Protein AF-A0A1F5D2G6-F1 (afdb_monomer_lite)

pLDDT: mean 80.54, std 11.36, range [45.12, 92.94]

Structure (mmCIF, N/CA/C/O backbone):
data_AF-A0A1F5D2G6-F1
#
_entry.id   AF-A0A1F5D2G6-F1
#
loop_
_atom_site.group_PDB
_atom_site.id
_atom_site.type_symbol
_atom_site.label_atom_id
_atom_site.label_alt_id
_atom_site.label_comp_id
_atom_site.label_asym_id
_atom_site.label_entity_id
_atom_site.label_seq_id
_atom_site.pdbx_PDB_ins_code
_atom_site.Cartn_x
_atom_site.Cartn_y
_atom_site.Cartn_z
_atom_site.occupancy
_atom_site.B_iso_or_equiv
_atom_site.auth_seq_id
_atom_site.auth_comp_id
_atom_site.auth_asym_id
_atom_site.auth_atom_id
_atom_site.pdbx_PDB_model_num
ATOM 1 N N . MET A 1 1 ? 0.653 5.426 -18.667 1.00 67.44 1 MET A N 1
ATOM 2 C CA . MET A 1 1 ? 0.506 4.977 -17.275 1.00 67.44 1 MET A CA 1
ATOM 3 C C . MET A 1 1 ? 0.165 3.504 -17.307 1.00 67.44 1 MET A C 1
ATOM 5 O O . MET A 1 1 ? -0.922 3.155 -17.772 1.00 67.44 1 MET A O 1
ATOM 9 N N . ASP A 1 2 ? 1.124 2.664 -16.941 1.00 80.25 2 ASP A N 1
ATOM 10 C CA . ASP A 1 2 ? 0.895 1.221 -16.840 1.00 80.25 2 ASP A CA 1
ATOM 11 C C . ASP A 1 2 ? 0.166 0.873 -15.529 1.00 80.25 2 ASP A C 1
ATOM 13 O O . ASP A 1 2 ? -0.236 1.758 -14.763 1.00 80.25 2 ASP A O 1
ATOM 17 N N . SER A 1 3 ? -0.133 -0.402 -15.303 1.00 85.19 3 SER A N 1
ATOM 18 C CA . SER A 1 3 ? -0.893 -0.824 -14.124 1.00 85.19 3 SER A CA 1
ATOM 19 C C . SER A 1 3 ? -0.076 -0.670 -12.843 1.00 85.19 3 SER A C 1
ATOM 21 O O . SER A 1 3 ? -0.640 -0.336 -11.800 1.00 85.19 3 SER A O 1
ATOM 23 N N . VAL A 1 4 ? 1.247 -0.823 -12.923 1.00 84.94 4 VAL A N 1
ATOM 24 C CA . VAL A 1 4 ? 2.154 -0.562 -11.797 1.00 84.94 4 VAL A CA 1
ATOM 25 C C . VAL A 1 4 ? 2.137 0.913 -11.391 1.00 84.94 4 VAL A C 1
ATOM 27 O O . VAL A 1 4 ? 2.018 1.198 -10.200 1.00 84.94 4 VAL A O 1
ATOM 30 N N . ASP A 1 5 ? 2.134 1.850 -12.343 1.00 86.81 5 ASP A N 1
ATOM 31 C CA . ASP A 1 5 ? 1.971 3.280 -12.042 1.00 86.81 5 ASP A CA 1
ATOM 32 C C . ASP A 1 5 ? 0.664 3.553 -11.292 1.00 86.81 5 ASP A C 1
ATOM 34 O O . ASP A 1 5 ? 0.636 4.326 -10.337 1.00 86.81 5 ASP A O 1
ATOM 38 N N . LYS A 1 6 ? -0.434 2.905 -11.702 1.00 87.69 6 LYS A N 1
ATOM 39 C CA . LYS A 1 6 ? -1.737 3.066 -11.038 1.00 87.69 6 LYS A CA 1
ATOM 40 C C . LYS A 1 6 ? -1.680 2.589 -9.592 1.00 87.69 6 LYS A C 1
ATOM 42 O O . LYS A 1 6 ? -2.185 3.287 -8.718 1.00 87.69 6 LYS A O 1
ATOM 47 N N . ILE A 1 7 ? -1.056 1.441 -9.331 1.00 87.44 7 ILE A N 1
ATOM 48 C CA . ILE A 1 7 ? -0.901 0.910 -7.969 1.00 87.44 7 ILE A CA 1
ATOM 49 C C . ILE A 1 7 ? -0.062 1.859 -7.113 1.00 87.44 7 ILE A C 1
ATOM 51 O O . ILE A 1 7 ? -0.463 2.178 -5.992 1.00 87.44 7 ILE A O 1
ATOM 55 N N . ILE A 1 8 ? 1.054 2.364 -7.651 1.00 88.75 8 ILE A N 1
ATOM 56 C CA . ILE A 1 8 ? 1.898 3.329 -6.939 1.00 88.75 8 ILE A CA 1
ATOM 57 C C . ILE A 1 8 ? 1.100 4.603 -6.634 1.00 88.75 8 ILE A C 1
ATOM 59 O O . ILE A 1 8 ? 1.080 5.043 -5.486 1.00 88.75 8 ILE A O 1
ATOM 63 N N . CYS A 1 9 ? 0.377 5.149 -7.612 1.00 89.50 9 CYS A N 1
ATOM 64 C CA . CYS A 1 9 ? -0.430 6.361 -7.449 1.00 89.50 9 CYS A CA 1
ATOM 65 C C . CYS A 1 9 ? -1.628 6.185 -6.504 1.00 89.50 9 CYS A C 1
ATOM 67 O O . CYS A 1 9 ? -2.060 7.160 -5.897 1.00 89.50 9 CYS A O 1
ATOM 69 N N . VAL A 1 10 ? -2.175 4.974 -6.373 1.00 89.88 10 VAL A N 1
ATOM 70 C CA . VAL A 1 10 ? -3.280 4.669 -5.448 1.00 89.88 10 VAL A CA 1
ATOM 71 C C . VAL A 1 10 ? -2.786 4.497 -4.008 1.00 89.88 10 VAL A C 1
ATOM 73 O O . VAL A 1 10 ? -3.540 4.763 -3.071 1.00 89.88 10 VAL A O 1
ATOM 76 N N . SER A 1 11 ? -1.521 4.118 -3.800 1.00 87.00 11 SER A N 1
ATOM 77 C CA . SER A 1 11 ? -0.987 3.847 -2.459 1.00 87.00 11 SER A CA 1
ATOM 78 C C . SER A 1 11 ? -1.123 5.012 -1.456 1.00 87.00 11 SER A C 1
ATOM 80 O O . SER A 1 11 ? -1.534 4.744 -0.326 1.00 87.00 11 SER A O 1
ATOM 82 N N . PRO A 1 12 ? -0.926 6.303 -1.808 1.00 89.44 12 PRO A N 1
ATOM 83 C CA . PRO A 1 12 ? -1.139 7.398 -0.863 1.00 89.44 12 PRO A CA 1
ATOM 84 C C . PRO A 1 12 ? -2.614 7.580 -0.492 1.00 89.44 12 PRO A C 1
ATOM 86 O O . PRO A 1 12 ? -2.923 7.947 0.637 1.00 89.44 12 PRO A O 1
ATOM 89 N N . PHE A 1 13 ? -3.546 7.280 -1.402 1.00 90.19 13 PHE A N 1
ATOM 90 C CA . PHE A 1 13 ? -4.978 7.320 -1.096 1.00 90.19 13 PHE A CA 1
ATOM 91 C C . PHE A 1 13 ? -5.376 6.200 -0.138 1.00 90.19 13 PHE A C 1
ATOM 93 O O . PHE A 1 13 ? -6.131 6.445 0.800 1.00 90.19 13 PHE A O 1
ATOM 100 N N . LEU A 1 14 ? -4.829 4.994 -0.316 1.00 88.62 14 LEU A N 1
ATOM 101 C CA . LEU A 1 14 ? -5.028 3.906 0.644 1.00 88.62 14 LEU A CA 1
ATOM 102 C C . LEU A 1 14 ? -4.442 4.254 2.021 1.00 88.62 14 LEU A C 1
ATOM 104 O O . LEU A 1 14 ? -5.048 3.932 3.036 1.00 88.62 14 LEU A O 1
ATOM 108 N N . ALA A 1 15 ? -3.321 4.978 2.067 1.00 86.88 15 ALA A N 1
ATOM 109 C CA . ALA A 1 15 ? -2.754 5.490 3.313 1.00 86.88 15 ALA A CA 1
ATOM 110 C C . ALA A 1 15 ? -3.674 6.516 4.003 1.00 86.88 15 ALA A C 1
ATOM 112 O O . ALA A 1 15 ? -3.838 6.478 5.221 1.00 86.88 15 ALA A O 1
ATOM 113 N N . ILE A 1 16 ? -4.323 7.403 3.238 1.00 89.75 16 ILE A N 1
ATOM 114 C CA . ILE A 1 16 ? -5.355 8.313 3.766 1.00 89.75 16 ILE A CA 1
ATOM 115 C C . ILE A 1 16 ? -6.529 7.517 4.339 1.00 89.75 16 ILE A C 1
ATOM 117 O O . ILE A 1 16 ? -6.999 7.830 5.433 1.00 89.75 16 ILE A O 1
ATOM 121 N N . LEU A 1 17 ? -6.990 6.483 3.633 1.00 88.62 17 LEU A N 1
ATOM 122 C CA . LEU A 1 17 ? -8.073 5.625 4.111 1.00 88.62 17 LEU A CA 1
ATOM 123 C C . LEU A 1 17 ? -7.692 4.874 5.393 1.00 88.62 17 LEU A C 1
ATOM 125 O O . LEU A 1 17 ? -8.519 4.802 6.300 1.00 88.62 17 LEU A O 1
ATOM 129 N N . ASP A 1 18 ? -6.454 4.386 5.508 1.00 84.25 18 ASP A N 1
ATOM 130 C CA . ASP A 1 18 ? -5.938 3.756 6.732 1.00 84.25 18 ASP A CA 1
ATOM 131 C C . ASP A 1 18 ? -5.949 4.744 7.913 1.00 84.25 18 ASP A C 1
ATOM 133 O O . ASP A 1 18 ? -6.452 4.426 8.991 1.00 84.25 18 ASP A O 1
ATOM 137 N N . VAL A 1 19 ? -5.507 5.990 7.692 1.00 85.19 19 VAL A N 1
ATOM 138 C CA . VAL A 1 19 ? -5.578 7.060 8.704 1.00 85.19 19 VAL A CA 1
ATOM 139 C C . VAL A 1 19 ? -7.026 7.364 9.098 1.00 85.19 19 VAL A C 1
ATOM 141 O O . VAL A 1 19 ? -7.324 7.436 10.288 1.00 85.19 19 VAL A O 1
ATOM 144 N N . ILE A 1 20 ? -7.941 7.532 8.138 1.00 86.00 20 ILE A N 1
ATOM 145 C CA . ILE A 1 20 ? -9.356 7.825 8.423 1.00 86.00 20 ILE A CA 1
ATOM 146 C C . ILE A 1 20 ? -9.995 6.681 9.213 1.00 86.00 20 ILE A C 1
ATOM 148 O O . ILE A 1 20 ? -10.670 6.941 10.209 1.00 86.00 20 ILE A O 1
ATOM 152 N N . ALA A 1 21 ? -9.769 5.431 8.806 1.00 79.62 21 ALA A N 1
ATOM 153 C CA . ALA A 1 21 ? -10.316 4.262 9.485 1.00 79.62 21 ALA A CA 1
ATOM 154 C C . ALA A 1 21 ? -9.781 4.154 10.923 1.00 79.62 21 ALA A C 1
ATOM 156 O O . ALA A 1 21 ? -10.550 3.938 11.859 1.00 79.62 21 ALA A O 1
ATOM 157 N N . ALA A 1 22 ? -8.488 4.413 11.124 1.00 78.44 22 ALA A N 1
ATOM 158 C CA . ALA A 1 22 ? -7.885 4.467 12.449 1.00 78.44 22 ALA A CA 1
ATOM 159 C C . ALA A 1 22 ? -8.472 5.605 13.315 1.00 78.44 22 ALA A C 1
ATOM 161 O O . ALA A 1 22 ? -8.825 5.395 14.477 1.00 78.44 22 ALA A O 1
ATOM 162 N N . LEU A 1 23 ? -8.627 6.815 12.768 1.00 80.00 23 LEU A N 1
ATOM 163 C CA . LEU A 1 23 ? -9.246 7.939 13.484 1.00 80.00 23 LEU A CA 1
ATOM 164 C C . LEU A 1 23 ? -10.715 7.665 13.836 1.00 80.00 23 LEU A C 1
ATOM 166 O O . LEU A 1 23 ? -11.152 8.030 14.928 1.00 80.00 23 LEU A O 1
ATOM 170 N N . TYR A 1 24 ? -11.455 7.003 12.946 1.00 78.88 24 TYR A N 1
ATOM 171 C CA . TYR A 1 24 ? -12.836 6.582 13.178 1.00 78.88 24 TYR A CA 1
ATOM 172 C C . TYR A 1 24 ? -12.936 5.622 14.367 1.00 78.88 24 TYR A C 1
ATOM 174 O O . TYR A 1 24 ? -13.708 5.871 15.292 1.00 78.88 24 TYR A O 1
ATOM 182 N N . VAL A 1 25 ? -12.093 4.587 14.389 1.00 73.56 25 VAL A N 1
ATOM 183 C CA . VAL A 1 25 ? -11.982 3.641 15.510 1.00 73.56 25 VAL A CA 1
ATOM 184 C C . VAL A 1 25 ? -11.683 4.365 16.822 1.00 73.56 25 VAL A C 1
ATOM 186 O O . VAL A 1 25 ? -12.352 4.133 17.828 1.00 73.56 25 VAL A O 1
ATOM 189 N N . LYS A 1 26 ? -10.733 5.307 16.815 1.00 74.50 26 LYS A N 1
ATOM 190 C CA . LYS A 1 26 ? -10.440 6.119 18.005 1.00 74.50 26 LYS A CA 1
ATOM 191 C C . LYS A 1 26 ? -11.654 6.920 18.469 1.00 74.50 26 LYS A C 1
ATOM 193 O O . LYS A 1 26 ? -11.890 7.035 19.669 1.00 74.50 26 LYS A O 1
ATOM 198 N N . GLY A 1 27 ? -12.405 7.490 17.527 1.00 73.69 27 GLY A N 1
ATOM 199 C CA . GLY A 1 27 ? -13.627 8.244 17.802 1.00 73.69 27 GLY A CA 1
ATOM 200 C C . GLY A 1 27 ? -14.717 7.408 18.477 1.00 73.69 27 GLY A C 1
ATOM 201 O O . GLY A 1 27 ? -15.525 7.961 19.218 1.00 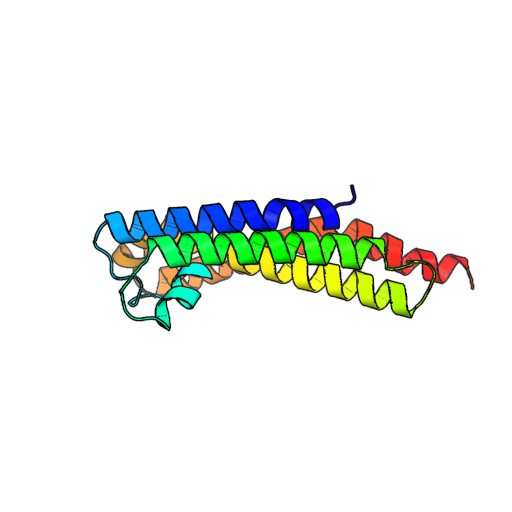73.69 27 GLY A O 1
ATOM 202 N N . LEU A 1 28 ? -14.708 6.086 18.285 1.00 73.50 28 LEU A N 1
ATOM 203 C CA . LEU A 1 28 ? -15.601 5.146 18.969 1.00 73.50 28 LEU A CA 1
ATOM 204 C C . LEU A 1 28 ? -15.162 4.815 20.409 1.00 73.50 28 LEU A C 1
ATOM 206 O O . LEU A 1 28 ? -15.912 4.167 21.132 1.00 73.50 28 LEU A O 1
ATOM 210 N N . GLY A 1 29 ? -13.990 5.289 20.848 1.00 71.00 29 GLY A N 1
ATOM 211 C CA . GLY A 1 29 ? -13.449 5.046 22.189 1.00 71.00 29 GLY A CA 1
ATOM 212 C C . GLY A 1 29 ? -12.587 3.787 22.304 1.00 71.00 29 GLY A C 1
ATOM 213 O O . GLY A 1 29 ? -12.114 3.475 23.398 1.00 71.00 29 GLY A O 1
ATOM 214 N N . ASP A 1 30 ? -12.339 3.086 21.196 1.00 68.38 30 ASP A N 1
ATOM 215 C CA . ASP A 1 30 ? -11.542 1.864 21.192 1.00 68.38 30 ASP A CA 1
ATOM 216 C C . ASP A 1 30 ? -10.030 2.170 21.194 1.00 68.38 30 ASP A C 1
ATOM 218 O O . ASP A 1 30 ? -9.545 2.995 20.408 1.00 68.38 30 ASP A O 1
ATOM 222 N N . PRO A 1 31 ? -9.236 1.517 22.064 1.00 64.06 31 PRO A N 1
ATOM 223 C CA . PRO A 1 31 ? -7.798 1.732 22.108 1.00 64.06 31 PRO A CA 1
ATOM 224 C C . PRO A 1 31 ? -7.104 1.086 20.900 1.00 64.06 31 PRO A C 1
ATOM 226 O O . PRO A 1 31 ? -7.165 -0.130 20.718 1.00 64.06 31 PRO A O 1
ATOM 229 N N . PHE A 1 32 ? -6.328 1.886 20.156 1.00 58.25 32 PHE A N 1
ATOM 230 C CA . PHE A 1 32 ? -5.476 1.444 19.035 1.00 58.25 32 PHE A CA 1
ATOM 231 C C . PHE A 1 32 ? -4.583 0.234 19.347 1.00 58.25 32 PHE A C 1
ATOM 233 O O . PHE A 1 32 ? -4.183 -0.503 18.453 1.00 58.25 32 PHE A O 1
ATOM 240 N N . ALA A 1 33 ? -4.228 0.053 20.621 1.00 50.59 33 ALA A N 1
ATOM 241 C CA . ALA A 1 33 ? -3.278 -0.953 21.072 1.00 50.59 33 ALA A CA 1
ATOM 242 C C . ALA A 1 33 ? -3.860 -2.373 21.153 1.00 50.59 33 ALA A C 1
ATOM 244 O O . ALA A 1 33 ? -3.087 -3.330 21.174 1.00 50.59 33 ALA A O 1
ATOM 245 N N . ARG A 1 34 ? -5.192 -2.538 21.227 1.00 51.75 34 ARG A N 1
ATOM 246 C CA . ARG A 1 34 ? -5.790 -3.859 21.510 1.00 51.75 34 ARG A CA 1
ATOM 247 C C . ARG A 1 34 ? -5.717 -4.811 20.319 1.00 51.75 34 ARG A C 1
ATOM 249 O O . ARG A 1 34 ? -5.601 -6.015 20.510 1.00 51.75 34 ARG A O 1
ATOM 256 N N . TYR A 1 35 ? -5.709 -4.256 19.112 1.00 52.22 35 TYR A N 1
ATOM 257 C CA . TYR A 1 35 ? -5.503 -4.976 17.866 1.00 52.22 35 TYR A CA 1
ATOM 258 C C . TYR A 1 35 ? -4.702 -4.027 16.978 1.00 52.22 35 TYR A C 1
ATOM 260 O O . TYR A 1 35 ? -5.231 -3.010 16.546 1.00 52.22 35 TYR A O 1
ATOM 268 N N . LYS A 1 36 ? -3.409 -4.294 16.771 1.00 58.22 36 LYS A N 1
ATOM 269 C CA . LYS A 1 36 ? -2.512 -3.480 15.932 1.00 58.22 36 LYS A CA 1
ATOM 270 C C . LYS A 1 36 ? -2.905 -3.588 14.452 1.00 58.22 36 LYS A C 1
ATOM 272 O O . LYS A 1 36 ? -2.218 -4.227 13.657 1.00 58.22 36 LYS A O 1
ATOM 277 N N . VAL A 1 37 ? -4.058 -3.039 14.106 1.00 59.12 37 VAL A N 1
ATOM 278 C CA . VAL A 1 37 ? -4.698 -3.243 12.815 1.00 59.12 37 VAL A CA 1
ATOM 279 C C . VAL A 1 37 ? -4.315 -2.101 11.881 1.00 59.12 37 VAL A C 1
ATOM 281 O O . VAL A 1 37 ? -4.639 -0.942 12.119 1.00 59.12 37 VAL A O 1
ATOM 284 N N . GLY A 1 38 ? -3.598 -2.431 10.811 1.00 62.47 38 GLY A N 1
ATOM 285 C CA . GLY A 1 38 ? -3.167 -1.467 9.801 1.00 62.47 38 GLY A CA 1
ATOM 286 C C . GLY A 1 38 ? -1.806 -0.826 10.059 1.00 62.47 38 GLY A C 1
ATOM 287 O O . GLY A 1 38 ? -1.202 -0.936 11.132 1.00 62.47 38 GLY A O 1
ATOM 288 N N . LEU A 1 39 ? -1.277 -0.200 9.012 1.00 67.69 39 LEU A N 1
ATOM 289 C CA . LEU A 1 39 ? 0.107 0.274 8.949 1.00 67.69 39 LEU A CA 1
ATOM 290 C C . LEU A 1 39 ? 0.277 1.525 9.825 1.00 67.69 39 LEU A C 1
ATOM 292 O O . LEU A 1 39 ? 1.264 1.645 10.552 1.00 67.69 39 LEU A O 1
ATOM 296 N N . PHE A 1 40 ? -0.726 2.406 9.837 1.00 72.31 40 PHE A N 1
ATOM 297 C CA . PHE A 1 40 ? -0.748 3.604 10.671 1.00 72.31 40 PHE A CA 1
ATOM 298 C C . PHE A 1 40 ? -0.886 3.297 12.173 1.00 72.31 40 PHE A C 1
ATOM 300 O O . PHE A 1 40 ? -0.169 3.877 12.989 1.00 72.31 40 PHE A O 1
ATOM 307 N N . ALA A 1 41 ? -1.745 2.347 12.561 1.00 66.06 41 ALA A N 1
ATOM 308 C CA . ALA A 1 41 ? -1.869 1.935 13.964 1.00 66.06 41 ALA A CA 1
ATOM 309 C C . ALA A 1 41 ? -0.572 1.286 14.479 1.00 66.06 41 ALA A C 1
ATOM 311 O O . ALA A 1 41 ? -0.149 1.545 15.608 1.00 66.06 41 ALA A O 1
ATOM 312 N N . ASN A 1 42 ? 0.105 0.501 13.632 1.00 69.06 42 ASN A N 1
ATOM 313 C CA . ASN A 1 42 ? 1.431 -0.038 13.935 1.00 69.06 42 ASN A CA 1
ATOM 314 C C . ASN A 1 42 ? 2.480 1.070 14.098 1.00 69.06 42 ASN A C 1
ATOM 316 O O . ASN A 1 42 ? 3.226 1.048 15.078 1.00 69.06 42 ASN A O 1
ATOM 320 N N . PHE A 1 43 ? 2.491 2.057 13.197 1.00 66.69 43 PHE A N 1
ATOM 321 C CA . PHE A 1 43 ? 3.379 3.221 13.268 1.00 66.69 43 PHE A CA 1
ATOM 322 C C . PHE A 1 43 ? 3.190 4.021 14.570 1.00 66.69 43 PHE A C 1
ATOM 324 O O . PHE A 1 43 ? 4.169 4.410 15.201 1.00 66.69 43 PHE A O 1
ATOM 331 N N . LEU A 1 44 ? 1.944 4.193 15.023 1.00 67.62 44 LEU A N 1
ATOM 332 C CA . LEU A 1 44 ? 1.617 4.864 16.286 1.00 67.62 44 LEU A CA 1
ATOM 333 C C . LEU A 1 44 ? 1.944 4.033 17.535 1.00 67.62 44 LEU A C 1
ATOM 335 O O . LEU A 1 44 ? 2.234 4.606 18.582 1.00 67.62 44 LEU A O 1
ATOM 339 N N . SER A 1 45 ? 1.898 2.699 17.452 1.00 60.19 45 SER A N 1
ATOM 340 C CA . SER A 1 45 ? 2.077 1.812 18.615 1.00 60.19 45 SER A CA 1
ATOM 341 C C . SER A 1 45 ? 3.478 1.859 19.241 1.00 60.19 45 SER A C 1
ATOM 343 O O . SER A 1 45 ? 3.646 1.405 20.369 1.00 60.19 45 SER A O 1
ATOM 345 N N . GLY A 1 46 ? 4.469 2.418 18.537 1.00 56.06 46 GLY A N 1
ATOM 346 C CA . GLY A 1 46 ? 5.816 2.661 19.066 1.00 56.06 46 GLY A CA 1
ATOM 347 C C . GLY A 1 46 ? 5.992 4.017 19.757 1.00 56.06 46 GLY A C 1
ATOM 348 O O . GLY A 1 46 ? 7.013 4.245 20.399 1.00 56.06 46 GLY A O 1
ATOM 349 N N . THR A 1 47 ? 5.019 4.922 19.636 1.00 56.38 47 THR A N 1
ATOM 350 C CA . THR A 1 47 ? 5.090 6.290 20.161 1.00 56.38 47 THR A CA 1
ATOM 351 C C . THR A 1 47 ? 3.872 6.533 21.035 1.00 56.38 47 THR A C 1
ATOM 353 O O . THR A 1 47 ? 2.801 6.894 20.543 1.00 56.38 47 THR A O 1
ATOM 356 N N . GLU A 1 48 ? 4.002 6.287 22.335 1.00 52.38 48 GLU A N 1
ATOM 357 C CA . GLU A 1 48 ? 2.915 6.512 23.283 1.00 52.38 48 GLU A CA 1
ATOM 358 C C . GLU A 1 48 ? 2.446 7.982 23.232 1.00 52.38 48 GLU A C 1
ATOM 360 O O . GLU A 1 48 ? 3.109 8.901 23.698 1.00 52.38 48 GLU A O 1
ATOM 365 N N . MET A 1 49 ? 1.286 8.188 22.600 1.00 58.62 49 MET A N 1
ATOM 366 C CA . MET A 1 49 ? 0.272 9.196 22.930 1.00 58.62 49 MET A CA 1
ATOM 367 C C . MET A 1 49 ? 0.763 10.625 23.249 1.00 58.62 49 MET A C 1
ATOM 369 O O . MET A 1 49 ? 0.433 11.142 24.313 1.00 58.62 49 MET A O 1
ATOM 373 N N . LEU A 1 50 ? 1.425 11.332 22.318 1.00 51.06 50 LEU A N 1
ATOM 374 C CA . LEU A 1 50 ? 1.522 12.800 22.459 1.00 51.06 50 LEU A CA 1
ATOM 375 C C . LEU A 1 50 ? 1.064 13.654 21.271 1.00 51.06 50 LEU A C 1
ATOM 377 O O . LEU A 1 50 ? 0.699 14.792 21.516 1.00 51.06 50 LEU A O 1
ATOM 381 N N . ASN A 1 51 ? 0.977 13.169 20.023 1.00 64.56 51 ASN A N 1
ATOM 382 C CA . ASN A 1 51 ? 0.487 14.011 18.910 1.00 64.56 51 ASN A CA 1
ATOM 383 C C . ASN A 1 51 ? -0.053 13.213 17.706 1.00 64.56 51 ASN A C 1
ATOM 385 O O . ASN A 1 51 ? 0.515 13.250 16.616 1.00 64.56 51 ASN A O 1
ATOM 389 N N . LEU A 1 52 ? -1.180 12.512 17.882 1.00 73.00 52 LEU A N 1
ATOM 390 C CA . LEU A 1 52 ? -1.846 11.708 16.836 1.00 73.00 52 LEU A CA 1
ATOM 391 C C . LEU A 1 52 ? -1.894 12.402 15.462 1.00 73.00 52 LEU A C 1
ATOM 393 O O . LEU A 1 52 ? -1.586 11.790 14.445 1.00 73.00 52 LEU A O 1
ATOM 397 N N . TYR A 1 53 ? -2.259 13.685 15.443 1.00 74.62 53 TYR A N 1
ATOM 398 C CA . TYR A 1 53 ? -2.403 14.464 14.215 1.00 74.62 53 TYR A CA 1
ATOM 399 C C . TYR A 1 53 ? -1.063 14.748 13.526 1.00 74.62 53 TYR A C 1
ATOM 401 O O . TYR A 1 53 ? -0.981 14.672 12.305 1.00 74.62 53 TYR A O 1
ATOM 409 N N . VAL A 1 54 ? 0.004 15.011 14.289 1.00 80.06 54 VAL A N 1
ATOM 410 C CA . VAL A 1 54 ? 1.349 15.224 13.726 1.00 80.06 54 VAL A CA 1
ATOM 411 C C . VAL A 1 54 ? 1.866 13.930 13.105 1.00 80.06 54 VAL A C 1
ATOM 413 O O . VAL A 1 54 ? 2.394 13.954 11.997 1.00 80.06 54 VAL A O 1
ATOM 416 N N . TYR A 1 55 ? 1.653 12.792 13.771 1.00 78.94 55 TYR A N 1
ATOM 417 C CA . TYR A 1 55 ? 2.033 11.487 13.230 1.00 78.94 55 TYR A CA 1
ATOM 418 C C . TYR A 1 55 ? 1.201 11.094 12.010 1.00 78.94 55 TYR A C 1
ATOM 420 O O . TYR A 1 55 ? 1.760 10.519 11.084 1.00 78.94 55 TYR A O 1
ATOM 428 N N . ALA A 1 56 ? -0.090 11.439 11.962 1.00 82.50 56 ALA A N 1
ATOM 429 C CA . ALA A 1 56 ? -0.916 11.256 10.768 1.00 82.50 56 ALA A CA 1
ATOM 430 C C . ALA A 1 56 ? -0.355 12.042 9.577 1.00 82.50 56 ALA A C 1
ATOM 432 O O . ALA A 1 56 ? -0.152 11.478 8.505 1.00 82.50 56 ALA A O 1
ATOM 433 N N . VAL A 1 57 ? -0.034 13.324 9.774 1.00 85.88 57 VAL A N 1
ATOM 434 C CA . VAL A 1 57 ? 0.556 14.166 8.723 1.00 85.88 57 VAL A CA 1
ATOM 435 C C . VAL A 1 57 ? 1.919 13.627 8.287 1.00 85.88 57 VAL A C 1
ATOM 437 O O . VAL A 1 57 ? 2.153 13.467 7.092 1.00 85.88 57 VAL A O 1
ATOM 440 N N . ALA A 1 58 ? 2.799 13.292 9.232 1.00 86.62 58 ALA A N 1
ATOM 441 C CA . ALA A 1 58 ? 4.113 12.729 8.932 1.00 86.62 58 ALA A CA 1
ATOM 442 C C . ALA A 1 58 ? 4.011 11.398 8.171 1.00 86.62 58 ALA A C 1
ATOM 444 O O . ALA A 1 58 ? 4.701 11.212 7.171 1.00 86.62 58 ALA A O 1
ATOM 445 N N . TYR A 1 59 ? 3.119 10.503 8.600 1.00 86.44 59 TYR A N 1
ATOM 446 C CA . TYR A 1 59 ? 2.843 9.238 7.923 1.00 86.44 59 TYR A CA 1
ATOM 447 C C . TYR A 1 59 ? 2.391 9.469 6.477 1.00 86.44 59 TYR A C 1
ATOM 449 O O . TYR A 1 59 ? 2.966 8.893 5.556 1.00 86.44 59 TYR A O 1
ATOM 457 N N . LEU A 1 60 ? 1.430 10.370 6.250 1.00 90.19 60 LEU A N 1
ATOM 458 C CA . LEU A 1 60 ? 0.966 10.690 4.899 1.00 90.19 60 LEU A CA 1
ATOM 459 C C . LEU A 1 60 ? 2.084 11.281 4.035 1.00 90.19 60 LEU A C 1
ATOM 461 O O . LEU A 1 60 ? 2.250 10.852 2.896 1.00 90.19 60 LEU A O 1
ATOM 465 N N . ILE A 1 61 ? 2.893 12.199 4.573 1.00 91.69 61 ILE A N 1
ATOM 466 C CA . ILE A 1 61 ? 4.051 12.753 3.857 1.00 91.69 61 ILE A CA 1
ATOM 467 C C . ILE A 1 61 ? 5.006 11.633 3.438 1.00 91.69 61 ILE A C 1
ATOM 469 O O . ILE A 1 61 ? 5.398 11.582 2.274 1.00 91.69 61 ILE A O 1
ATOM 473 N N . VAL A 1 62 ? 5.345 10.715 4.347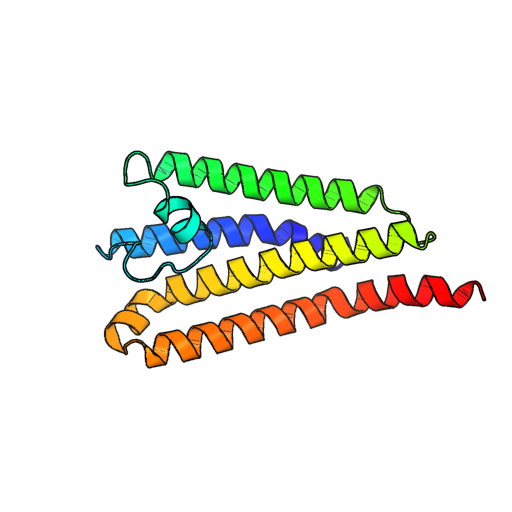 1.00 89.25 62 VAL A N 1
ATOM 474 C CA . VAL A 1 62 ? 6.221 9.574 4.041 1.00 89.25 62 VAL A CA 1
ATOM 475 C C . VAL A 1 62 ? 5.633 8.718 2.919 1.00 89.25 62 VAL A C 1
ATOM 477 O O . VAL A 1 62 ? 6.355 8.371 1.986 1.00 89.25 62 VAL A O 1
ATOM 480 N N . MET A 1 63 ? 4.330 8.430 2.956 1.00 90.81 63 MET A N 1
ATOM 481 C CA . MET A 1 63 ? 3.671 7.612 1.931 1.00 90.81 63 MET A CA 1
ATOM 482 C C . MET A 1 63 ? 3.635 8.306 0.562 1.00 90.81 63 MET A C 1
ATOM 484 O O . MET A 1 63 ? 3.907 7.669 -0.455 1.00 90.81 63 MET A O 1
ATOM 488 N N . PHE A 1 64 ? 3.387 9.618 0.522 1.00 92.94 64 PHE A N 1
ATOM 489 C CA . PHE A 1 64 ? 3.470 10.406 -0.713 1.00 92.94 64 PHE A CA 1
ATOM 490 C C . PHE A 1 64 ? 4.898 10.462 -1.268 1.00 92.94 64 PHE A C 1
ATOM 492 O O . PHE A 1 64 ? 5.103 10.223 -2.459 1.00 92.94 64 PHE A O 1
ATOM 499 N N . VAL A 1 65 ? 5.894 10.738 -0.420 1.00 92.56 65 VAL A N 1
ATOM 500 C CA . VAL A 1 65 ? 7.310 10.774 -0.820 1.00 92.56 65 VAL A CA 1
ATOM 501 C C . VAL A 1 65 ? 7.752 9.418 -1.360 1.00 92.56 65 VAL A C 1
ATOM 503 O O . VAL A 1 65 ? 8.425 9.360 -2.387 1.00 92.56 65 VAL A O 1
ATOM 506 N N . LEU A 1 66 ? 7.341 8.327 -0.714 1.00 91.62 66 LEU A N 1
ATOM 507 C CA . LEU A 1 66 ? 7.670 6.979 -1.157 1.00 91.62 66 LE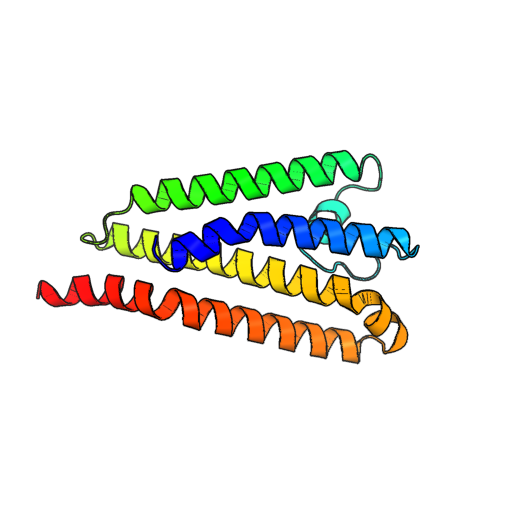U A CA 1
ATOM 508 C C . LEU A 1 66 ? 7.042 6.650 -2.515 1.00 91.62 66 LEU A C 1
ATOM 510 O O . LEU A 1 66 ? 7.727 6.104 -3.378 1.00 91.62 66 LEU A O 1
ATOM 514 N N . ALA A 1 67 ? 5.778 7.018 -2.738 1.00 92.06 67 ALA A N 1
ATOM 515 C CA . ALA A 1 67 ? 5.126 6.821 -4.031 1.00 92.06 67 ALA A CA 1
ATOM 516 C C . ALA A 1 67 ? 5.851 7.585 -5.154 1.00 92.06 67 ALA A C 1
ATOM 518 O O . ALA A 1 67 ? 6.144 7.013 -6.205 1.00 92.06 67 ALA A O 1
ATOM 519 N N . ILE A 1 68 ? 6.224 8.846 -4.909 1.00 92.88 68 ILE A N 1
ATOM 520 C CA . ILE A 1 68 ? 7.012 9.649 -5.859 1.00 92.88 68 ILE A CA 1
ATOM 521 C C . ILE A 1 68 ? 8.383 9.006 -6.108 1.00 92.88 68 ILE A C 1
ATOM 523 O O . ILE A 1 68 ? 8.814 8.907 -7.256 1.00 92.88 68 ILE A O 1
ATOM 527 N N . ALA A 1 69 ? 9.059 8.537 -5.057 1.00 92.12 69 ALA A N 1
ATOM 528 C CA . ALA A 1 69 ? 10.357 7.880 -5.174 1.00 92.12 69 ALA A CA 1
ATOM 529 C C . ALA A 1 69 ? 10.279 6.584 -5.998 1.00 92.12 69 ALA A C 1
ATOM 531 O O . ALA A 1 69 ? 11.173 6.326 -6.803 1.00 92.12 69 ALA A O 1
ATOM 532 N N . LEU A 1 70 ? 9.211 5.795 -5.840 1.00 92.06 70 LEU A N 1
ATOM 533 C CA . LEU A 1 70 ? 8.982 4.579 -6.624 1.00 92.06 70 LEU A CA 1
ATOM 534 C C . LEU A 1 70 ? 8.729 4.889 -8.102 1.00 92.06 70 LEU A C 1
ATOM 536 O O . LEU A 1 70 ? 9.336 4.239 -8.951 1.00 92.06 70 LEU A O 1
ATOM 540 N N . LEU A 1 71 ? 7.903 5.895 -8.413 1.00 92.88 71 LEU A N 1
ATOM 541 C CA . LEU A 1 71 ? 7.700 6.354 -9.796 1.00 92.88 71 LEU A CA 1
ATOM 542 C C . LEU A 1 71 ? 9.018 6.824 -10.416 1.00 92.88 71 LEU A C 1
ATOM 544 O O . LEU A 1 71 ? 9.404 6.373 -11.490 1.00 92.88 71 LEU A O 1
ATOM 548 N N . TYR A 1 72 ? 9.759 7.661 -9.693 1.00 92.25 72 TYR A N 1
ATOM 549 C CA . TYR A 1 72 ? 11.039 8.178 -10.161 1.00 92.25 72 TYR A CA 1
ATOM 550 C C . TYR A 1 72 ? 12.082 7.073 -10.383 1.00 92.25 72 TYR A C 1
ATOM 552 O O . TYR A 1 72 ? 12.813 7.092 -11.374 1.00 92.25 72 TYR A O 1
ATOM 560 N N . ALA A 1 73 ? 12.157 6.093 -9.476 1.00 90.00 73 ALA A N 1
ATOM 561 C CA . ALA A 1 73 ? 13.038 4.940 -9.630 1.00 90.00 73 ALA A CA 1
ATOM 562 C C . ALA A 1 73 ? 12.644 4.102 -10.852 1.00 90.00 73 ALA A C 1
ATOM 564 O O . ALA A 1 73 ? 13.515 3.704 -11.623 1.00 90.00 73 ALA A O 1
ATOM 565 N N . LYS A 1 74 ? 11.343 3.875 -11.054 1.00 89.56 74 LYS A N 1
ATOM 566 C CA . LYS A 1 74 ? 10.804 3.141 -12.200 1.00 89.56 74 LYS A CA 1
ATOM 567 C C . LYS A 1 74 ? 11.151 3.804 -13.533 1.00 89.56 74 LYS A C 1
ATOM 569 O O . LYS A 1 74 ? 11.650 3.121 -14.421 1.00 89.56 74 LYS A O 1
ATOM 574 N N . ASP A 1 75 ? 10.954 5.115 -13.652 1.00 89.56 75 ASP A N 1
ATOM 575 C CA . ASP A 1 75 ? 11.222 5.870 -14.887 1.00 89.56 75 ASP A CA 1
ATOM 576 C C . ASP A 1 75 ? 12.699 5.823 -15.310 1.00 89.56 75 ASP A C 1
ATOM 578 O O . ASP A 1 75 ? 13.036 6.000 -16.481 1.00 89.56 75 ASP A O 1
ATOM 582 N N . ARG A 1 76 ? 13.600 5.559 -14.359 1.00 88.38 76 ARG A N 1
ATOM 583 C CA . ARG A 1 76 ? 15.041 5.406 -14.600 1.00 88.38 76 ARG A CA 1
ATOM 584 C C . ARG A 1 76 ? 15.448 3.987 -15.002 1.00 88.38 76 ARG A C 1
ATOM 586 O O . ARG A 1 76 ? 16.606 3.778 -15.367 1.00 88.38 76 ARG A O 1
ATOM 593 N N . LEU A 1 77 ? 14.548 3.010 -14.907 1.00 87.88 77 LEU A N 1
ATOM 594 C CA . LEU A 1 77 ? 14.851 1.608 -15.168 1.00 87.88 77 LEU A CA 1
ATOM 595 C C . LEU A 1 77 ? 14.550 1.243 -16.620 1.00 87.88 77 LEU A C 1
ATOM 597 O O . LEU A 1 77 ? 13.417 1.304 -17.090 1.00 87.88 77 LEU A O 1
ATOM 601 N N . ASP A 1 78 ? 15.582 0.787 -17.324 1.00 78.88 78 ASP A N 1
ATOM 602 C CA . ASP A 1 78 ? 15.440 0.338 -18.702 1.00 78.88 78 ASP A CA 1
ATOM 603 C C . ASP A 1 78 ? 15.034 -1.142 -18.771 1.00 78.88 78 ASP A C 1
ATOM 605 O O . ASP A 1 78 ? 15.830 -2.042 -18.472 1.00 78.88 78 ASP A O 1
ATOM 609 N N . SER A 1 79 ? 13.809 -1.389 -19.242 1.00 76.06 79 SER A N 1
ATOM 610 C CA . SER A 1 79 ? 13.261 -2.731 -19.492 1.00 76.06 79 SER A CA 1
ATOM 611 C C . SER A 1 79 ? 14.083 -3.571 -20.485 1.00 76.06 79 SER A C 1
ATOM 613 O O . SER A 1 79 ? 13.949 -4.796 -20.513 1.00 76.06 79 SER A O 1
ATOM 615 N N . SER A 1 80 ? 14.970 -2.956 -21.274 1.00 75.06 80 SER A N 1
ATOM 616 C CA . SER A 1 80 ? 15.866 -3.666 -22.190 1.00 75.06 80 SER A CA 1
ATOM 617 C C . SER A 1 80 ? 16.934 -4.485 -21.449 1.00 75.06 80 SER A C 1
ATOM 619 O O . SER A 1 80 ? 17.267 -5.619 -21.822 1.00 75.06 80 SER A O 1
ATOM 621 N N . SER A 1 81 ? 17.440 -3.944 -20.342 1.00 85.56 81 SER A N 1
ATOM 622 C CA . SER A 1 81 ? 18.546 -4.521 -19.587 1.00 85.56 81 SER A CA 1
ATOM 623 C C . SER A 1 81 ? 18.042 -5.543 -18.563 1.00 85.56 81 SER A C 1
ATOM 625 O O . SER A 1 81 ? 16.957 -5.410 -17.995 1.00 85.56 81 SER A O 1
ATOM 627 N N . LYS A 1 82 ? 18.825 -6.598 -18.298 1.00 81.94 82 LYS A N 1
ATOM 628 C CA . LYS A 1 82 ? 18.473 -7.597 -17.268 1.00 81.94 82 LYS A CA 1
ATOM 629 C C . LYS A 1 82 ? 18.380 -6.959 -15.875 1.00 81.94 82 LYS A C 1
ATOM 631 O O . LYS A 1 82 ? 17.500 -7.313 -15.098 1.00 81.94 82 LYS A O 1
ATOM 636 N N . GLN A 1 83 ? 19.275 -6.015 -15.579 1.00 85.31 83 GLN A N 1
ATOM 637 C CA . GLN A 1 83 ? 19.280 -5.273 -14.317 1.00 85.31 83 GLN A CA 1
ATOM 638 C C . GLN A 1 83 ? 18.070 -4.338 -14.202 1.00 85.31 83 GLN A C 1
ATOM 640 O O . GLN A 1 83 ? 17.421 -4.326 -13.160 1.00 85.31 83 GLN A O 1
ATOM 645 N N . GLY A 1 84 ? 17.704 -3.632 -15.275 1.00 83.56 84 GLY A N 1
ATOM 646 C CA . GLY A 1 84 ? 16.520 -2.774 -15.292 1.00 83.56 84 GLY A CA 1
ATOM 647 C C . GLY A 1 84 ? 15.223 -3.556 -15.095 1.00 83.56 84 GLY A C 1
ATOM 648 O O . GLY A 1 84 ? 14.386 -3.149 -14.300 1.00 83.56 84 GLY A O 1
ATOM 649 N N . ARG A 1 85 ? 15.098 -4.747 -15.694 1.00 83.38 85 ARG A N 1
ATOM 650 C CA . ARG A 1 85 ? 13.962 -5.658 -15.447 1.00 83.38 85 ARG A CA 1
ATOM 651 C C . ARG A 1 85 ? 13.863 -6.124 -13.998 1.00 83.38 85 ARG A C 1
ATOM 653 O O . ARG A 1 85 ? 12.773 -6.113 -13.438 1.00 83.38 85 ARG A O 1
ATOM 660 N N . LEU A 1 86 ? 14.983 -6.507 -13.381 1.00 86.88 86 LEU A N 1
ATOM 661 C CA . LEU A 1 86 ? 15.004 -6.850 -11.954 1.00 86.88 86 LEU A CA 1
ATOM 662 C C . LEU A 1 86 ? 14.586 -5.657 -11.089 1.00 86.88 86 LEU A C 1
ATOM 664 O O . LEU A 1 86 ? 13.815 -5.835 -10.151 1.00 86.88 86 LEU A O 1
ATOM 668 N N . GLY A 1 87 ? 15.035 -4.449 -11.435 1.00 87.62 87 GLY A N 1
ATOM 669 C CA . GLY A 1 87 ? 14.590 -3.226 -10.772 1.00 87.62 87 GLY A CA 1
ATOM 670 C C . GLY A 1 87 ? 13.089 -2.980 -10.934 1.00 87.62 87 GLY A C 1
ATOM 671 O O . GLY A 1 87 ? 12.423 -2.675 -9.952 1.00 87.62 87 GLY A O 1
ATOM 672 N N . LEU A 1 88 ? 12.531 -3.172 -12.135 1.00 87.88 88 LEU A N 1
ATOM 673 C CA . LEU A 1 88 ? 11.096 -2.994 -12.391 1.00 87.88 88 LEU A CA 1
ATOM 674 C C . LEU A 1 88 ? 10.259 -3.997 -11.592 1.00 87.88 88 LEU A C 1
ATOM 676 O O . LEU A 1 88 ? 9.262 -3.621 -10.978 1.00 87.88 88 LEU A O 1
ATOM 680 N N . LEU A 1 89 ? 10.700 -5.257 -11.534 1.00 88.94 89 LEU A N 1
ATOM 681 C CA . LEU A 1 89 ? 10.078 -6.291 -10.705 1.00 88.94 89 LEU A CA 1
ATOM 682 C C . LEU A 1 89 ? 10.161 -5.952 -9.214 1.00 88.94 89 LEU A C 1
ATOM 684 O O . LEU A 1 89 ? 9.185 -6.148 -8.495 1.00 88.94 89 LEU A O 1
ATOM 688 N N . ALA A 1 90 ? 11.292 -5.414 -8.749 1.00 90.00 90 ALA A N 1
ATOM 689 C CA . ALA A 1 90 ? 11.442 -4.972 -7.367 1.00 90.00 90 ALA A CA 1
ATOM 690 C C . ALA A 1 90 ? 10.499 -3.803 -7.042 1.00 90.00 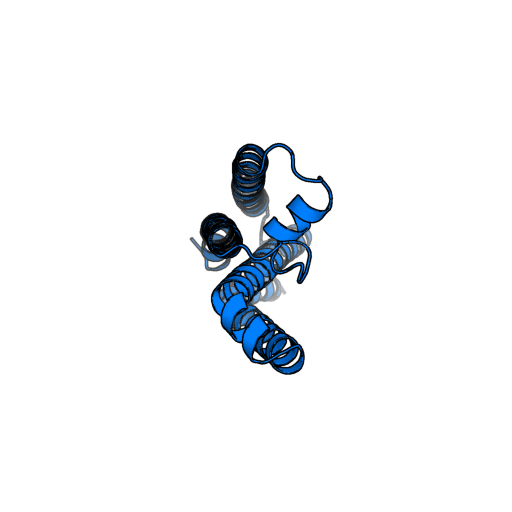90 ALA A C 1
ATOM 692 O O . ALA A 1 90 ? 9.815 -3.848 -6.023 1.00 90.00 90 ALA A O 1
ATOM 693 N N . VAL A 1 91 ? 10.398 -2.798 -7.919 1.00 91.44 91 VAL A N 1
ATOM 694 C CA . VAL A 1 91 ? 9.462 -1.673 -7.752 1.00 91.44 91 VAL A CA 1
ATOM 695 C C . VAL A 1 91 ? 8.016 -2.166 -7.722 1.00 91.44 91 VAL A C 1
ATOM 697 O O . VAL A 1 91 ? 7.270 -1.796 -6.817 1.00 91.44 91 VAL A O 1
ATOM 700 N N . ALA A 1 92 ? 7.629 -3.033 -8.660 1.00 90.12 92 ALA A N 1
ATOM 701 C CA . ALA A 1 92 ? 6.289 -3.610 -8.701 1.00 90.12 92 ALA A CA 1
ATOM 702 C C . ALA A 1 92 ? 5.986 -4.452 -7.451 1.00 90.12 92 ALA A C 1
ATOM 704 O O . ALA A 1 92 ? 4.897 -4.350 -6.891 1.00 90.12 92 ALA A O 1
ATOM 705 N N . GLY A 1 93 ? 6.961 -5.232 -6.976 1.00 88.62 93 GLY A N 1
ATOM 706 C CA . GLY A 1 93 ? 6.855 -6.006 -5.742 1.00 88.62 93 GLY A CA 1
ATOM 707 C C . GLY A 1 93 ? 6.675 -5.118 -4.512 1.00 88.62 93 GLY A C 1
ATOM 708 O O . GLY A 1 93 ? 5.753 -5.342 -3.733 1.00 88.62 93 GLY A O 1
ATOM 709 N N . ILE A 1 94 ? 7.495 -4.073 -4.364 1.00 91.38 94 ILE A N 1
ATOM 710 C CA . ILE A 1 94 ? 7.385 -3.109 -3.259 1.00 91.38 94 ILE A CA 1
ATOM 711 C C . ILE A 1 94 ? 6.018 -2.416 -3.299 1.00 91.38 94 ILE A C 1
ATOM 713 O O . ILE A 1 94 ? 5.299 -2.428 -2.301 1.00 91.38 94 ILE A O 1
ATOM 717 N N . ALA A 1 95 ? 5.624 -1.866 -4.450 1.00 90.25 95 ALA A N 1
ATOM 718 C CA . ALA A 1 95 ? 4.332 -1.203 -4.619 1.00 90.25 95 ALA A CA 1
ATOM 719 C C . ALA A 1 95 ? 3.154 -2.146 -4.316 1.00 90.25 95 ALA A C 1
ATOM 721 O O . ALA A 1 95 ? 2.195 -1.753 -3.651 1.00 90.25 95 ALA A O 1
ATOM 722 N N . GLY A 1 96 ? 3.254 -3.404 -4.751 1.00 89.81 96 GLY A N 1
ATOM 723 C CA . GLY A 1 96 ? 2.279 -4.449 -4.465 1.00 89.81 96 GLY A CA 1
ATOM 724 C C . GLY A 1 96 ? 2.164 -4.764 -2.975 1.00 89.81 96 GLY A C 1
ATOM 725 O O . GLY A 1 96 ? 1.054 -4.807 -2.451 1.00 89.81 96 GLY A O 1
ATOM 726 N N . VAL A 1 97 ? 3.289 -4.912 -2.269 1.00 89.69 97 VAL A N 1
ATOM 727 C CA . VAL A 1 97 ? 3.296 -5.120 -0.811 1.00 89.69 97 VAL A CA 1
ATOM 728 C C . VAL A 1 97 ? 2.622 -3.951 -0.096 1.00 89.69 97 VAL A C 1
ATOM 730 O O . VAL A 1 97 ? 1.752 -4.180 0.743 1.00 89.69 97 VAL A O 1
ATOM 733 N N . PHE A 1 98 ? 2.949 -2.706 -0.459 1.00 88.94 98 PHE A N 1
ATOM 734 C CA . PHE A 1 98 ? 2.283 -1.533 0.117 1.00 88.94 98 PHE A CA 1
ATOM 735 C C . PHE A 1 98 ? 0.778 -1.547 -0.134 1.00 88.94 98 PHE A C 1
ATOM 737 O O . PHE A 1 98 ? 0.005 -1.322 0.794 1.00 88.94 98 PHE A O 1
ATOM 744 N N . TYR A 1 99 ? 0.352 -1.855 -1.358 1.00 89.12 99 TYR A N 1
ATOM 745 C CA . TYR A 1 99 ? -1.066 -1.959 -1.687 1.00 89.12 99 TYR A CA 1
ATOM 746 C C . TYR A 1 99 ? -1.780 -3.004 -0.823 1.00 89.12 99 TYR A C 1
ATOM 748 O O . TYR A 1 99 ? -2.850 -2.714 -0.287 1.00 89.12 99 TYR A O 1
ATOM 756 N N . VAL A 1 100 ? -1.195 -4.197 -0.667 1.00 89.56 100 VAL A N 1
ATOM 757 C CA . VAL A 1 100 ? -1.783 -5.283 0.131 1.00 89.56 100 VAL A CA 1
ATOM 758 C C . VAL A 1 100 ? -1.915 -4.873 1.592 1.00 89.56 100 VAL A C 1
ATOM 760 O O . VAL A 1 100 ? -3.022 -4.914 2.123 1.00 89.56 100 VAL A O 1
ATOM 763 N N . VAL A 1 101 ? -0.828 -4.409 2.214 1.00 87.06 101 VAL A N 1
ATOM 764 C CA . VAL A 1 101 ? -0.824 -4.064 3.646 1.00 87.06 101 VAL A CA 1
ATOM 765 C C . VAL A 1 101 ? -1.765 -2.894 3.942 1.00 87.06 101 VAL A C 1
ATOM 767 O O . VAL A 1 1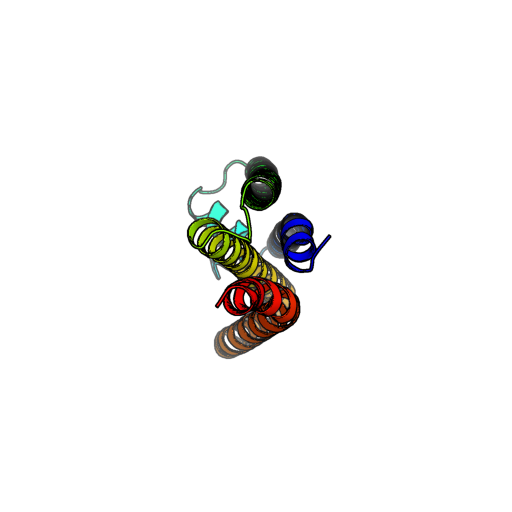01 ? -2.469 -2.908 4.949 1.00 87.06 101 VAL A O 1
ATOM 770 N N . LEU A 1 102 ? -1.820 -1.885 3.067 1.00 86.94 102 LEU A N 1
ATOM 771 C CA . LEU A 1 102 ? -2.736 -0.756 3.243 1.00 86.94 102 LEU A CA 1
ATOM 772 C C . LEU A 1 102 ? -4.201 -1.156 3.050 1.00 86.94 102 LEU A C 1
ATOM 774 O O . LEU A 1 102 ? -5.059 -0.709 3.807 1.00 86.94 102 LEU A O 1
ATOM 778 N N . SER A 1 103 ? -4.491 -1.997 2.054 1.00 87.62 103 SER A N 1
ATOM 779 C CA . SER A 1 103 ? -5.856 -2.473 1.794 1.00 87.62 103 SER A CA 1
ATOM 780 C C . SER A 1 103 ? -6.358 -3.351 2.936 1.00 87.62 103 SER A C 1
ATOM 782 O O . SER A 1 103 ? -7.475 -3.164 3.414 1.00 87.62 103 SER A O 1
ATOM 784 N N . GLU A 1 104 ? -5.521 -4.276 3.406 1.00 85.81 104 GLU A N 1
ATOM 785 C CA . GLU A 1 104 ? -5.793 -5.106 4.578 1.00 85.81 104 GLU A CA 1
ATOM 786 C C . GLU A 1 104 ? -6.020 -4.238 5.821 1.00 85.81 104 GLU A C 1
ATOM 788 O O . GLU A 1 104 ? -7.047 -4.376 6.484 1.00 85.81 104 GLU A O 1
ATOM 793 N N . GLY A 1 105 ? -5.106 -3.303 6.097 1.00 81.50 105 GLY A N 1
ATOM 794 C CA . GLY A 1 105 ? -5.201 -2.385 7.230 1.00 81.50 105 GLY A CA 1
ATOM 795 C C . GLY A 1 105 ? -6.503 -1.594 7.237 1.00 81.50 105 GLY A C 1
ATOM 796 O O . GLY A 1 105 ? -7.224 -1.598 8.234 1.00 81.50 105 GLY A O 1
ATOM 797 N N . PHE A 1 106 ? -6.852 -1.005 6.093 1.00 83.50 106 PHE A N 1
ATOM 798 C CA . PHE A 1 106 ? -8.114 -0.300 5.909 1.00 83.50 106 PHE A CA 1
ATOM 799 C C . PHE A 1 106 ? -9.329 -1.202 6.170 1.00 83.50 106 PHE A C 1
ATOM 801 O O . PHE A 1 106 ? -10.206 -0.824 6.948 1.00 83.50 106 PHE A O 1
ATOM 808 N N . ILE A 1 107 ? -9.389 -2.391 5.557 1.00 85.12 107 ILE A N 1
ATOM 809 C CA . ILE A 1 107 ? -10.532 -3.308 5.690 1.00 85.12 107 ILE A CA 1
ATOM 810 C C . ILE A 1 107 ? -10.705 -3.734 7.148 1.00 85.12 107 ILE A C 1
ATOM 812 O O . ILE A 1 107 ? -11.799 -3.632 7.702 1.00 85.12 107 ILE A O 1
ATOM 816 N N . VAL A 1 108 ? -9.637 -4.190 7.798 1.00 81.75 108 VAL A N 1
ATOM 817 C CA . VAL A 1 108 ? -9.737 -4.696 9.169 1.00 81.75 108 VAL A CA 1
ATOM 818 C C . VAL A 1 108 ? -10.071 -3.553 10.143 1.00 81.75 108 VAL A C 1
ATOM 820 O O . VAL A 1 108 ? -10.882 -3.757 11.046 1.00 81.75 108 VAL A O 1
ATOM 823 N N . ASN A 1 109 ? -9.555 -2.334 9.925 1.00 79.25 109 ASN A N 1
ATOM 824 C CA . ASN A 1 109 ? -9.941 -1.156 10.714 1.00 79.25 109 ASN A CA 1
ATOM 825 C C . ASN A 1 109 ? -11.415 -0.783 10.512 1.00 79.25 109 ASN A C 1
ATOM 827 O O . ASN A 1 109 ? -12.115 -0.477 11.477 1.00 79.25 109 ASN A O 1
ATOM 831 N N . PHE A 1 110 ? -11.913 -0.854 9.278 1.00 81.75 110 PHE A N 1
ATOM 832 C CA . PHE A 1 110 ? -13.314 -0.573 8.965 1.00 81.75 110 PHE A CA 1
ATOM 833 C C . PHE A 1 110 ? -14.274 -1.547 9.670 1.00 81.75 110 PHE A C 1
ATOM 835 O O . PHE A 1 110 ? -15.317 -1.138 10.180 1.00 81.75 110 PHE A O 1
ATOM 842 N N . PHE A 1 111 ? -13.909 -2.828 9.753 1.00 82.00 111 PHE A N 1
ATOM 843 C CA . PHE A 1 111 ? -14.715 -3.867 10.403 1.00 82.00 111 PHE A CA 1
ATOM 844 C C . PHE A 1 111 ? -14.388 -4.083 11.887 1.00 82.00 111 PHE A C 1
ATOM 846 O O . PHE A 1 111 ? -14.921 -5.018 12.491 1.00 82.00 111 PHE A O 1
ATOM 853 N N . LEU A 1 112 ? -13.561 -3.234 12.508 1.00 77.19 112 LEU A N 1
ATOM 854 C CA . LEU A 1 112 ? -13.073 -3.462 13.870 1.00 77.19 112 LEU A CA 1
ATOM 855 C C . LEU A 1 112 ? -14.204 -3.638 14.888 1.00 77.19 112 LEU A C 1
ATOM 857 O O . LEU A 1 112 ? -14.133 -4.510 15.748 1.00 77.19 112 LEU A O 1
ATOM 861 N N . ARG A 1 113 ? -15.293 -2.878 14.763 1.00 75.62 113 ARG A N 1
ATOM 862 C CA . ARG A 1 113 ? -16.445 -3.023 15.660 1.00 75.62 113 ARG A CA 1
ATOM 863 C C . ARG A 1 113 ? -17.085 -4.411 15.568 1.00 75.62 113 ARG A C 1
ATOM 865 O O . ARG A 1 113 ? -17.358 -5.036 16.585 1.00 75.62 113 ARG A O 1
ATOM 872 N N . SER A 1 114 ? -17.256 -4.929 14.353 1.00 80.19 114 SER A N 1
ATOM 873 C CA . SER A 1 114 ? -17.758 -6.290 14.140 1.00 80.19 114 SER A CA 1
ATOM 874 C C . SER A 1 114 ? -16.778 -7.350 14.647 1.00 80.19 114 SER A C 1
ATOM 876 O O . SER A 1 114 ? -17.209 -8.403 15.107 1.00 80.19 114 SER A O 1
ATOM 878 N N . ILE A 1 115 ? -15.473 -7.070 14.601 1.00 79.62 115 ILE A N 1
ATOM 879 C CA . ILE A 1 115 ? -14.433 -7.919 15.193 1.00 79.62 115 ILE A CA 1
ATOM 880 C C . ILE A 1 115 ? -14.545 -7.947 16.717 1.00 79.62 115 ILE A C 1
ATOM 882 O O . ILE A 1 115 ? -14.490 -9.024 17.306 1.00 79.62 115 ILE A O 1
ATOM 886 N N . LEU A 1 116 ? -14.759 -6.798 17.358 1.00 75.81 116 LEU A N 1
ATOM 887 C CA . LEU A 1 116 ? -14.946 -6.719 18.808 1.00 75.81 116 LEU A CA 1
ATOM 888 C C . LEU A 1 116 ? -16.194 -7.485 19.269 1.00 75.81 116 LEU A C 1
ATOM 890 O O . LEU A 1 116 ? -16.160 -8.135 20.310 1.00 75.81 116 LEU A O 1
ATOM 894 N N . GLU A 1 117 ? -17.269 -7.454 18.479 1.00 82.75 117 GLU A N 1
ATOM 895 C CA . GLU A 1 117 ? -18.521 -8.161 18.779 1.00 82.75 117 GLU A CA 1
ATOM 896 C C . GLU A 1 117 ? -18.441 -9.677 18.517 1.00 82.75 117 GLU A C 1
ATOM 898 O O . GLU A 1 117 ? -19.068 -10.456 19.234 1.00 82.75 117 GLU A O 1
ATOM 903 N N . ARG A 1 118 ? -17.689 -10.113 17.496 1.00 82.38 118 ARG A N 1
ATOM 904 C CA . ARG A 1 118 ? -17.626 -11.523 17.051 1.00 82.38 118 ARG A CA 1
ATOM 905 C C . ARG A 1 118 ? -16.388 -12.287 17.525 1.00 82.38 118 ARG A C 1
ATOM 907 O O . ARG A 1 118 ? -16.358 -13.508 17.408 1.00 82.38 118 ARG A O 1
ATOM 914 N N . GLY A 1 119 ? -15.388 -11.596 18.064 1.00 80.88 119 GLY A N 1
ATOM 915 C CA . GLY A 1 119 ? -14.179 -12.193 18.625 1.00 80.88 119 GLY A CA 1
ATOM 916 C C . GLY A 1 119 ? -13.066 -12.497 17.611 1.00 80.88 119 GLY A C 1
ATOM 917 O O . GLY A 1 119 ? -13.118 -12.134 16.434 1.00 80.88 119 GLY A O 1
ATOM 918 N N . ILE A 1 120 ? -12.019 -13.165 18.108 1.00 77.31 120 ILE A N 1
ATOM 919 C CA . ILE A 1 120 ? -10.731 -13.374 17.416 1.00 77.31 120 ILE A CA 1
ATOM 920 C C . ILE A 1 120 ? -10.868 -14.242 16.156 1.00 77.31 120 ILE A C 1
ATOM 922 O O . ILE A 1 120 ? -10.161 -14.003 15.179 1.00 77.31 120 ILE A O 1
ATOM 926 N N . ASP A 1 121 ? -11.797 -15.198 16.131 1.00 83.69 121 ASP A N 1
ATOM 927 C CA . ASP A 1 121 ? -11.999 -16.065 14.962 1.00 83.69 121 ASP A CA 1
ATOM 928 C C . ASP A 1 121 ? -12.448 -15.263 13.732 1.00 83.69 121 ASP A C 1
ATOM 930 O O . ASP A 1 121 ? -11.997 -15.510 12.611 1.00 83.69 121 ASP A O 1
ATOM 934 N N . PHE A 1 122 ? -13.286 -14.242 13.944 1.00 82.75 122 PHE A N 1
ATOM 935 C CA . PHE A 1 122 ? -13.714 -13.344 12.876 1.00 82.75 122 PHE A CA 1
ATOM 936 C C . PHE A 1 122 ? -12.574 -12.437 12.401 1.00 82.75 122 PHE A C 1
ATOM 938 O O . PHE A 1 122 ? -12.455 -12.215 11.198 1.00 82.75 122 PHE A O 1
ATOM 945 N N . LEU A 1 123 ? -11.708 -11.967 13.312 1.00 83.25 123 LEU A N 1
ATOM 946 C CA . LEU A 1 123 ? -10.487 -11.238 12.948 1.00 83.25 123 LEU A CA 1
ATOM 947 C C . LEU A 1 123 ? -9.613 -12.086 12.023 1.00 83.25 123 LEU A C 1
ATOM 949 O O . LEU A 1 123 ? -9.282 -11.641 10.932 1.00 83.25 123 LEU A O 1
ATOM 953 N N . PHE A 1 124 ? -9.280 -13.315 12.431 1.00 83.81 124 PHE A N 1
ATOM 954 C CA . PHE A 1 124 ? -8.409 -14.195 11.651 1.00 83.81 124 PHE A CA 1
ATOM 955 C C . PHE A 1 124 ? -8.968 -14.459 10.248 1.00 83.81 124 PHE A C 1
ATOM 957 O O . PHE A 1 124 ? -8.248 -14.336 9.254 1.00 83.81 124 PHE A O 1
ATOM 964 N N . TRP A 1 125 ? -10.266 -14.768 10.157 1.00 88.19 125 TRP A N 1
ATOM 965 C CA . TRP A 1 125 ? -10.925 -15.005 8.875 1.00 88.19 125 TRP A CA 1
ATOM 966 C C . TRP A 1 125 ? -10.941 -13.752 7.993 1.00 88.19 125 TRP A C 1
ATOM 968 O O . TRP A 1 125 ? -10.561 -13.820 6.824 1.00 88.19 125 TRP A O 1
ATOM 978 N N . LEU A 1 126 ? -11.329 -12.600 8.548 1.00 86.50 126 LEU A N 1
ATOM 979 C CA . LEU A 1 126 ? -11.394 -11.341 7.809 1.00 86.50 126 LEU A CA 1
ATOM 980 C C . LEU A 1 126 ? -10.013 -10.915 7.304 1.00 86.50 126 LEU A C 1
ATOM 982 O O . LEU A 1 126 ? -9.882 -10.565 6.133 1.00 86.50 126 LEU A O 1
ATOM 986 N N . THR A 1 127 ? -8.993 -10.974 8.161 1.00 85.00 127 THR A N 1
ATOM 987 C CA . THR A 1 127 ? -7.605 -10.663 7.806 1.00 85.00 127 THR A CA 1
ATOM 988 C C . THR A 1 127 ? -7.129 -11.558 6.663 1.00 85.00 127 THR A C 1
ATOM 990 O O . THR A 1 127 ? -6.620 -11.057 5.662 1.00 85.00 127 THR A O 1
ATOM 993 N N . GLY A 1 128 ? -7.370 -12.872 6.750 1.00 85.75 128 GLY A N 1
ATOM 994 C CA . GLY A 1 128 ? -7.000 -13.813 5.692 1.00 85.75 128 GLY A CA 1
ATOM 995 C C . GLY A 1 128 ? -7.702 -13.526 4.362 1.00 85.75 128 GLY A C 1
ATOM 996 O O . GLY A 1 128 ? -7.053 -13.489 3.315 1.00 85.75 128 GLY A O 1
ATOM 997 N N . VAL A 1 129 ? -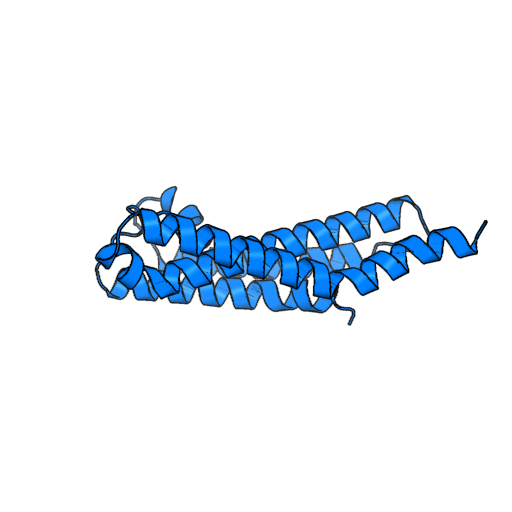9.014 -13.271 4.389 1.00 89.75 129 VAL A N 1
ATOM 998 C CA . VAL A 1 129 ? -9.795 -12.939 3.185 1.00 89.75 129 VAL A CA 1
ATOM 999 C C . VAL A 1 129 ? -9.339 -11.612 2.578 1.00 89.75 129 VAL A C 1
ATOM 1001 O O . VAL A 1 129 ? -9.140 -11.543 1.366 1.00 89.75 129 VAL A O 1
ATOM 1004 N N . ALA A 1 130 ? -9.137 -10.577 3.396 1.00 87.38 130 ALA A N 1
ATOM 1005 C CA . ALA A 1 130 ? -8.683 -9.265 2.945 1.00 87.38 130 ALA A CA 1
ATOM 1006 C C . ALA A 1 130 ? -7.286 -9.339 2.310 1.00 87.38 130 ALA A C 1
ATOM 1008 O O . ALA A 1 130 ? -7.086 -8.832 1.204 1.00 87.38 130 ALA A O 1
ATOM 1009 N N . TYR A 1 131 ? -6.348 -10.030 2.965 1.00 87.44 131 TYR A N 1
ATOM 1010 C CA . TYR A 1 131 ? -4.988 -10.223 2.467 1.00 87.44 131 TYR A CA 1
ATOM 1011 C C . TYR A 1 131 ? -4.970 -10.980 1.135 1.00 87.44 131 TYR A C 1
ATOM 1013 O O . TYR A 1 131 ? -4.334 -10.541 0.174 1.00 87.44 131 TYR A O 1
ATOM 1021 N N . LEU A 1 132 ? -5.703 -12.097 1.041 1.00 89.12 132 LEU A N 1
ATOM 1022 C CA . LEU A 1 132 ? -5.810 -12.869 -0.198 1.00 89.12 132 LEU A CA 1
ATOM 1023 C C . LEU A 1 132 ? -6.458 -12.046 -1.312 1.00 89.12 132 LEU A C 1
ATOM 1025 O O . LEU A 1 132 ? -5.912 -11.990 -2.412 1.00 89.12 132 LEU A O 1
ATOM 1029 N N . ALA A 1 133 ? -7.576 -11.372 -1.038 1.00 88.75 133 ALA A N 1
ATOM 1030 C CA . ALA A 1 133 ? -8.269 -10.552 -2.028 1.00 88.75 133 ALA A CA 1
ATOM 1031 C C . ALA A 1 133 ? -7.371 -9.429 -2.568 1.00 88.75 133 ALA A C 1
ATOM 1033 O O . ALA A 1 133 ? -7.286 -9.237 -3.785 1.00 88.75 133 ALA A O 1
ATOM 1034 N N . ALA A 1 134 ? -6.652 -8.726 -1.689 1.00 88.62 134 ALA A N 1
ATOM 1035 C CA . ALA A 1 134 ? -5.715 -7.685 -2.091 1.00 88.62 134 ALA A CA 1
ATOM 1036 C C . ALA A 1 134 ? -4.535 -8.263 -2.892 1.00 88.62 134 ALA A C 1
ATOM 1038 O O . ALA A 1 134 ? -4.162 -7.709 -3.926 1.00 88.62 134 ALA A O 1
ATOM 1039 N N . THR A 1 135 ? -4.000 -9.414 -2.475 1.00 88.44 135 THR A N 1
ATOM 1040 C CA . THR A 1 135 ? -2.886 -10.093 -3.157 1.00 88.44 135 THR A CA 1
ATOM 1041 C C . THR A 1 135 ? -3.280 -10.555 -4.560 1.00 88.44 135 THR A C 1
ATOM 1043 O O . THR A 1 135 ? -2.555 -10.294 -5.521 1.00 88.44 135 THR A O 1
ATOM 1046 N N . PHE A 1 136 ? -4.450 -11.183 -4.710 1.00 89.69 136 PHE A N 1
ATOM 1047 C CA . PHE A 1 136 ? -4.988 -11.573 -6.016 1.00 89.69 136 PHE A CA 1
ATOM 1048 C C . PHE A 1 136 ? -5.246 -10.361 -6.910 1.00 89.69 136 PHE A C 1
ATOM 1050 O O . PHE A 1 136 ? -4.925 -10.406 -8.097 1.00 89.69 136 PHE A O 1
ATOM 1057 N N . SER A 1 137 ? -5.767 -9.271 -6.345 1.00 87.50 137 SER A N 1
ATOM 1058 C CA . SER A 1 137 ? -6.004 -8.028 -7.084 1.00 87.50 137 SER A CA 1
ATOM 1059 C C . SER A 1 137 ? -4.700 -7.449 -7.632 1.00 87.50 137 SER A C 1
ATOM 1061 O O . SER A 1 137 ? -4.608 -7.172 -8.827 1.00 87.50 137 SER A O 1
ATOM 1063 N N . VAL A 1 138 ? -3.661 -7.330 -6.797 1.00 88.31 138 VAL A N 1
ATOM 1064 C CA . VAL A 1 138 ? -2.327 -6.876 -7.233 1.00 88.31 138 VAL A CA 1
ATOM 1065 C C . VAL A 1 138 ? -1.760 -7.801 -8.298 1.00 88.31 138 VAL A C 1
ATOM 1067 O O . VAL A 1 138 ? -1.302 -7.320 -9.333 1.00 88.31 138 VAL A O 1
ATOM 1070 N N . GLY A 1 139 ? -1.826 -9.116 -8.076 1.00 85.69 139 GLY A N 1
ATOM 1071 C CA . GLY A 1 139 ? -1.378 -10.105 -9.049 1.00 85.69 139 GLY A CA 1
ATOM 1072 C C . GLY A 1 139 ? -2.046 -9.891 -10.404 1.00 85.69 139 GLY A C 1
ATOM 1073 O O . GLY A 1 139 ? -1.355 -9.779 -11.410 1.00 85.69 139 GLY A O 1
ATOM 1074 N N . PHE A 1 140 ? -3.369 -9.739 -10.422 1.00 88.06 140 PHE A N 1
ATOM 1075 C CA . PHE A 1 140 ? -4.137 -9.513 -11.643 1.00 88.06 140 PHE A CA 1
ATOM 1076 C C . PHE A 1 140 ? -3.778 -8.193 -12.340 1.00 88.06 140 PHE A C 1
ATOM 1078 O O . PHE A 1 140 ? -3.565 -8.182 -13.552 1.00 88.06 140 PHE A O 1
ATOM 1085 N N . TYR A 1 141 ? -3.661 -7.093 -11.591 1.00 85.94 141 TYR A N 1
ATOM 1086 C CA . TYR A 1 141 ? -3.329 -5.785 -12.161 1.00 85.94 141 TYR A CA 1
ATOM 1087 C C . TYR A 1 141 ? -1.906 -5.733 -12.724 1.00 85.94 141 TYR A C 1
ATOM 1089 O O . TYR A 1 141 ? -1.690 -5.176 -13.797 1.00 85.94 141 TYR A O 1
ATOM 1097 N N . VAL A 1 142 ? -0.935 -6.322 -12.028 1.00 87.62 142 VAL A N 1
ATOM 1098 C CA . VAL A 1 142 ? 0.488 -6.244 -12.392 1.00 87.62 142 VAL A CA 1
ATOM 1099 C C . VAL A 1 142 ? 0.887 -7.307 -13.421 1.00 87.62 142 VAL A C 1
ATOM 1101 O O . VAL A 1 142 ? 1.880 -7.135 -14.128 1.00 87.62 142 VAL A O 1
ATOM 1104 N N . TRP A 1 143 ? 0.111 -8.390 -13.553 1.00 87.56 143 TRP A N 1
ATOM 1105 C CA . TRP A 1 143 ? 0.434 -9.537 -14.409 1.00 87.56 143 TRP A CA 1
ATOM 1106 C C . TRP A 1 143 ? 0.776 -9.145 -15.846 1.00 87.56 143 TRP A C 1
ATOM 1108 O O . TRP A 1 143 ? 1.786 -9.593 -16.385 1.00 87.56 143 TRP A O 1
ATOM 1118 N N . HIS A 1 144 ? -0.048 -8.296 -16.463 1.00 84.38 144 HIS A N 1
ATOM 1119 C CA . HIS A 1 144 ? 0.151 -7.898 -17.854 1.00 84.38 144 HIS A CA 1
ATOM 1120 C C . HIS A 1 144 ? 1.490 -7.169 -18.057 1.00 84.38 144 HIS A C 1
ATOM 1122 O O . HIS A 1 144 ? 2.224 -7.471 -19.000 1.00 84.38 144 HIS A O 1
ATOM 1128 N N . ASP A 1 145 ? 1.838 -6.266 -17.140 1.00 83.44 145 ASP A N 1
ATOM 1129 C CA . ASP A 1 145 ? 3.069 -5.476 -17.212 1.00 83.44 145 ASP A CA 1
ATOM 1130 C C . ASP A 1 145 ? 4.299 -6.353 -16.953 1.00 83.44 145 ASP A C 1
ATOM 1132 O O . ASP A 1 145 ? 5.280 -6.294 -17.696 1.00 83.44 145 ASP A O 1
ATOM 1136 N N . VAL A 1 146 ? 4.217 -7.258 -15.973 1.00 84.06 146 VAL A N 1
ATOM 1137 C CA . VAL A 1 146 ? 5.281 -8.232 -15.686 1.00 84.06 146 VAL A CA 1
ATOM 1138 C C . VAL A 1 146 ? 5.530 -9.145 -16.879 1.00 84.06 146 VAL A C 1
ATOM 1140 O O . VAL A 1 146 ? 6.680 -9.335 -17.276 1.00 84.06 146 VAL A O 1
ATOM 1143 N N . VAL A 1 147 ? 4.474 -9.681 -17.494 1.00 85.25 147 VAL A N 1
ATOM 1144 C CA . VAL A 1 147 ? 4.605 -10.523 -18.689 1.00 85.25 147 VAL A CA 1
ATOM 1145 C C . VAL A 1 147 ? 5.241 -9.738 -19.837 1.00 85.25 147 VAL A C 1
ATOM 1147 O O . VAL A 1 147 ? 6.102 -10.284 -20.529 1.00 85.25 147 VAL A O 1
ATOM 1150 N N . ALA A 1 148 ? 4.883 -8.465 -20.026 1.00 84.19 148 ALA A N 1
ATOM 1151 C CA . ALA A 1 148 ? 5.495 -7.617 -21.047 1.00 84.19 148 ALA A CA 1
ATOM 1152 C C . ALA A 1 148 ? 7.000 -7.399 -20.798 1.00 84.19 148 ALA A C 1
ATOM 1154 O O . ALA A 1 148 ? 7.801 -7.534 -21.727 1.00 84.19 148 ALA A O 1
ATOM 1155 N N . TRP A 1 149 ? 7.405 -7.134 -19.552 1.00 83.69 149 TRP A N 1
ATOM 1156 C CA . TRP A 1 149 ? 8.813 -6.947 -19.178 1.00 83.69 149 TRP A CA 1
ATOM 1157 C C . TRP A 1 149 ? 9.642 -8.229 -19.251 1.00 83.69 149 TRP A C 1
ATOM 1159 O O . TRP A 1 149 ? 10.847 -8.178 -19.494 1.00 83.69 149 TRP A O 1
ATOM 1169 N N . VAL A 1 150 ? 9.020 -9.387 -19.029 1.00 81.19 150 VAL A N 1
ATOM 1170 C CA . VAL A 1 150 ? 9.689 -10.682 -19.182 1.00 81.19 150 VAL A CA 1
ATOM 1171 C C . VAL A 1 150 ? 9.823 -11.038 -20.662 1.00 81.19 150 VAL A C 1
ATOM 1173 O O . VAL A 1 150 ? 10.911 -11.405 -21.090 1.00 81.19 150 VAL A O 1
ATOM 1176 N N . ARG A 1 151 ? 8.774 -10.869 -21.478 1.00 80.00 151 ARG A N 1
ATOM 1177 C CA . ARG A 1 151 ? 8.792 -11.233 -22.910 1.00 80.00 151 ARG A CA 1
ATOM 1178 C C . ARG A 1 151 ? 9.680 -10.343 -23.774 1.00 80.00 151 ARG A C 1
ATOM 1180 O O . ARG A 1 151 ? 10.232 -10.821 -24.762 1.00 80.00 151 ARG A O 1
ATOM 1187 N N . SER A 1 152 ? 9.879 -9.078 -23.407 1.00 66.12 152 SER A N 1
ATOM 1188 C CA . SER A 1 152 ? 10.858 -8.207 -24.077 1.00 66.12 152 SER A CA 1
ATOM 1189 C C . SER A 1 152 ? 12.303 -8.732 -23.972 1.00 66.12 152 SER A C 1
ATOM 1191 O O . SER A 1 152 ? 13.173 -8.294 -24.730 1.00 66.12 152 SER A O 1
ATOM 1193 N N . ALA A 1 153 ? 12.555 -9.703 -23.083 1.00 56.84 153 ALA A N 1
ATOM 1194 C CA . ALA A 1 153 ? 13.795 -10.467 -22.999 1.00 56.84 153 ALA A CA 1
ATOM 1195 C C . ALA A 1 153 ? 13.944 -11.538 -24.085 1.00 56.84 153 ALA A C 1
ATOM 1197 O O . ALA A 1 153 ? 15.062 -11.776 -24.540 1.00 56.84 153 ALA A O 1
ATOM 1198 N N . ASP A 1 154 ? 12.842 -12.194 -24.453 1.00 55.53 154 ASP A N 1
ATOM 1199 C CA . ASP A 1 154 ? 12.847 -13.359 -25.343 1.00 55.53 154 ASP A CA 1
ATOM 1200 C C . ASP A 1 154 ? 12.923 -12.945 -26.812 1.00 55.53 154 ASP A C 1
ATOM 1202 O O . ASP A 1 154 ? 13.542 -13.636 -27.609 1.00 55.53 154 ASP A O 1
ATOM 1206 N N . ALA A 1 155 ? 12.409 -11.763 -27.165 1.00 55.31 155 ALA A N 1
ATOM 1207 C CA . ALA A 1 155 ? 12.470 -11.222 -28.527 1.00 55.31 155 ALA A CA 1
ATOM 1208 C C . ALA A 1 155 ? 13.894 -10.857 -29.020 1.00 55.31 155 ALA A C 1
ATOM 1210 O O . ALA A 1 155 ? 14.041 -10.355 -30.131 1.00 55.31 155 ALA A O 1
ATOM 1211 N N . ARG A 1 156 ? 14.939 -11.051 -28.200 1.00 48.84 156 ARG A N 1
ATOM 1212 C CA . ARG A 1 156 ? 16.354 -10.806 -28.554 1.00 48.84 156 ARG A CA 1
ATOM 1213 C C . ARG A 1 156 ? 17.232 -12.062 -28.506 1.00 48.84 156 ARG A C 1
ATOM 1215 O O . ARG A 1 156 ? 18.457 -11.930 -28.539 1.00 48.84 156 ARG A O 1
ATOM 1222 N N . ARG A 1 157 ? 16.637 -13.246 -28.374 1.00 45.12 157 ARG A N 1
ATOM 1223 C CA . ARG A 1 157 ? 17.314 -14.526 -28.616 1.00 45.12 157 ARG A CA 1
ATOM 1224 C C . ARG A 1 157 ? 16.942 -15.045 -29.992 1.00 45.12 157 ARG A C 1
ATOM 1226 O O . ARG A 1 157 ? 17.835 -15.668 -30.600 1.00 45.12 157 ARG A O 1
#

Radius of gyration: 17.99 Å; chains: 1; bounding box: 38×31×52 Å

Secondary structure (DSSP, 8-state):
--HHHHHHHHHHHHHHHHHHHHHHHHHTT--TTSS--SHHHHHHHTS-SS-HHHHHHHHHHHHHHHHHHHHHHHHT--TTSHHHHHHHHHHHHHHHHHHHHHHHHHHHHHTHHHHHHH-HHHHHHHHHHHHHHHHHHHHHHHHHHHHHHHHTTGGG-

Foldseek 3Di:
DALLLVLLVCLLVLLVLLLVLLVVCVVVVDDLPPDVFADLSVQCVVPPDDCSPVSSVVSSVVSVVVSVVLVVQLVPQDLLDPVSLVSNVVSLVVSLVSQLRSQLSSQCSNCVVVCVVVDDVVSVVSSVVSNVVSNVVSCVRCVVVNVVSVVSHVVVD

Sequence (157 aa):
MDSVDKIICVSPFLAILDVIAALYVKGLGDPFARYKVGLFANFLSGTEMLNLYVYAVAYLIVMFVLAIALLYAKDRLDSSSKQGRLGLLAVAGIAGVFYVVLSEGFIVNFFLRSILERGIDFLFWLTGVAYLAATFSVGFYVWHDVVAWVRSADARR